Protein AF-A0AAP9WLM4-F1 (afdb_monomer_lite)

Organism: NCBI:txid312175

Sequence (133 aa):
MRSKILSSVSTGRHSKLPLKLALLAGEEATLNRLAQKHHISRPMISQVIQGKKSSKKVNSILLNEWGITVEEARMLYREDAERRYKNPVTRSEAWEFQMKINHRRMGIQIPFEKWYEMFSTLSSQAKMPRGWR

Secondary structure (DSSP, 8-state):
---------S-SSS----HHHHHHHTTT--HHHHHHHTT--HHHHHHHHTTS---HHHHHHHHHHHS--HHHHHHHHHHHHHHTTTSPPPHHHHHHHHHHHHHHHHT--S-HHHHHHHHHHHTTT----TT--

Radius of gyration: 15.84 Å; chains: 1; bounding box: 36×40×43 Å

Structure (mmCIF, N/CA/C/O backbone):
data_AF-A0AAP9WLM4-F1
#
_entry.id   AF-A0AAP9WLM4-F1
#
loop_
_atom_site.group_PDB
_atom_site.id
_atom_site.type_symbol
_atom_site.label_atom_id
_atom_site.label_alt_id
_atom_site.label_comp_id
_atom_site.label_asym_id
_atom_site.label_entity_id
_atom_site.label_seq_id
_atom_site.pdbx_PDB_ins_code
_atom_site.Cartn_x
_atom_site.Cartn_y
_atom_site.Cartn_z
_atom_site.occupancy
_atom_site.B_iso_or_equiv
_atom_site.auth_seq_id
_atom_site.auth_comp_id
_atom_site.auth_asym_id
_atom_site.auth_atom_id
_atom_site.pdbx_PDB_model_num
ATOM 1 N N . MET A 1 1 ? 7.402 -28.760 14.266 1.00 36.88 1 MET A N 1
ATOM 2 C CA . MET A 1 1 ? 8.733 -28.112 14.183 1.00 36.88 1 MET A CA 1
ATOM 3 C C . MET A 1 1 ? 8.789 -27.194 12.967 1.00 36.88 1 MET A C 1
ATOM 5 O O . MET A 1 1 ? 8.300 -27.584 11.918 1.00 36.88 1 MET A O 1
ATOM 9 N N . ARG A 1 2 ? 9.433 -26.027 13.139 1.00 27.86 2 ARG A N 1
ATOM 10 C CA . ARG A 1 2 ? 9.700 -24.926 12.184 1.00 27.86 2 ARG A CA 1
ATOM 11 C C . ARG A 1 2 ? 8.566 -23.921 11.949 1.00 27.86 2 ARG A C 1
ATOM 13 O O . ARG A 1 2 ? 7.869 -23.934 10.942 1.00 27.86 2 ARG A O 1
ATOM 20 N N . SER A 1 3 ? 8.514 -22.969 12.877 1.00 37.09 3 SER A N 1
ATOM 21 C CA . SER A 1 3 ? 8.216 -21.567 12.599 1.00 37.09 3 SER A CA 1
ATOM 22 C C . SER A 1 3 ? 8.911 -21.098 11.311 1.00 37.09 3 SER A C 1
ATOM 24 O O . SER A 1 3 ? 10.123 -21.241 11.153 1.00 37.09 3 SER A O 1
ATOM 26 N N . LYS A 1 4 ? 8.149 -20.501 10.394 1.00 35.22 4 LYS A N 1
ATOM 27 C CA . LYS A 1 4 ? 8.686 -19.616 9.351 1.00 35.22 4 LYS A CA 1
ATOM 28 C C . LYS A 1 4 ? 7.973 -18.271 9.424 1.00 35.22 4 LYS A C 1
ATOM 30 O O . LYS A 1 4 ? 7.341 -17.824 8.478 1.00 35.22 4 LYS A O 1
ATOM 35 N N . ILE A 1 5 ? 8.112 -17.627 10.581 1.00 42.53 5 ILE A N 1
ATOM 36 C CA . ILE A 1 5 ? 8.040 -16.171 10.668 1.00 42.53 5 ILE A CA 1
ATOM 37 C C . ILE A 1 5 ? 9.370 -15.672 10.115 1.00 42.53 5 ILE A C 1
ATOM 39 O O . ILE A 1 5 ? 10.369 -15.659 10.823 1.00 42.53 5 ILE A O 1
ATOM 43 N N . LEU A 1 6 ? 9.395 -15.322 8.835 1.00 34.81 6 LEU A N 1
ATOM 44 C CA . LEU A 1 6 ? 10.395 -14.418 8.280 1.00 34.81 6 LEU A CA 1
ATOM 45 C C . LEU A 1 6 ? 9.665 -13.545 7.268 1.00 34.81 6 LEU A C 1
ATOM 47 O O . LEU A 1 6 ? 9.619 -13.838 6.072 1.00 34.81 6 LEU A O 1
ATOM 51 N N . SER A 1 7 ? 9.057 -12.471 7.771 1.00 34.25 7 SER A N 1
ATOM 52 C CA . SER A 1 7 ? 8.685 -11.358 6.918 1.00 34.25 7 SER A CA 1
ATOM 53 C C . SER A 1 7 ? 9.952 -10.860 6.250 1.00 34.25 7 SER A C 1
ATOM 55 O O . SER A 1 7 ? 10.956 -10.554 6.893 1.00 34.25 7 SER A O 1
ATOM 57 N N . SER A 1 8 ? 9.947 -10.838 4.924 1.00 31.70 8 SER A N 1
ATOM 58 C CA . SER A 1 8 ? 11.116 -10.383 4.199 1.00 31.70 8 SER A CA 1
ATOM 59 C C . SER A 1 8 ? 11.158 -8.860 4.192 1.00 31.70 8 SER A C 1
ATOM 61 O O . SER A 1 8 ? 10.841 -8.217 3.190 1.00 31.70 8 SER A O 1
ATOM 63 N N . VAL A 1 9 ? 11.515 -8.303 5.341 1.00 40.59 9 VAL A N 1
ATOM 64 C CA . VAL A 1 9 ? 11.913 -6.914 5.500 1.00 40.59 9 VAL A CA 1
ATOM 65 C C . VAL A 1 9 ? 13.323 -6.779 4.921 1.00 40.59 9 VAL A C 1
ATOM 67 O O . VAL A 1 9 ? 14.254 -7.458 5.339 1.00 40.59 9 VAL A O 1
ATOM 70 N N . SER A 1 10 ? 13.416 -5.969 3.866 1.00 41.50 10 SER A N 1
ATOM 71 C CA . SER A 1 10 ? 14.625 -5.335 3.325 1.00 41.50 10 SER A CA 1
ATOM 72 C C . SER A 1 10 ? 15.941 -6.127 3.401 1.00 41.50 10 SER A C 1
ATOM 74 O O . SER A 1 10 ? 16.828 -5.817 4.187 1.00 41.50 10 SER A O 1
ATOM 76 N N . THR A 1 11 ? 16.148 -7.074 2.493 1.00 32.62 11 THR A N 1
ATOM 77 C CA . THR A 1 11 ? 17.510 -7.426 2.062 1.00 32.62 11 THR A CA 1
ATOM 78 C C . THR A 1 11 ? 17.524 -7.573 0.549 1.00 32.62 11 THR A C 1
ATOM 80 O O . THR A 1 11 ? 16.597 -8.117 -0.055 1.00 32.62 11 THR A O 1
ATOM 83 N N . GLY A 1 12 ? 18.523 -6.937 -0.061 1.00 34.12 12 GLY A N 1
ATOM 84 C CA . GLY A 1 12 ? 18.588 -6.594 -1.474 1.00 34.12 12 GLY A CA 1
ATOM 85 C C . GLY A 1 12 ? 18.316 -7.753 -2.428 1.00 34.12 12 GLY A C 1
ATOM 86 O O . GLY A 1 12 ? 18.961 -8.791 -2.374 1.00 34.12 12 GLY A O 1
ATOM 87 N N . ARG A 1 13 ? 17.343 -7.523 -3.311 1.00 32.44 13 ARG A N 1
ATOM 88 C CA . ARG A 1 13 ? 17.158 -8.041 -4.677 1.00 32.44 13 ARG A CA 1
ATOM 89 C C . ARG A 1 13 ? 15.879 -7.361 -5.182 1.00 32.44 13 ARG A C 1
ATOM 91 O O . ARG A 1 13 ? 14.911 -7.240 -4.432 1.00 32.44 13 ARG A O 1
ATOM 98 N N . HIS A 1 14 ? 15.890 -6.815 -6.394 1.00 41.47 14 HIS A N 1
ATOM 99 C CA . HIS A 1 14 ? 14.751 -6.091 -6.968 1.00 41.47 14 HIS A CA 1
ATOM 100 C C . HIS A 1 14 ? 13.411 -6.861 -6.816 1.00 41.47 14 HIS A C 1
ATOM 102 O O . HIS A 1 14 ? 13.370 -8.079 -6.964 1.00 41.47 14 HIS A O 1
ATOM 108 N N . SER A 1 15 ? 12.312 -6.119 -6.590 1.00 44.69 15 SER A N 1
ATOM 109 C CA . SER A 1 15 ? 10.885 -6.532 -6.565 1.00 44.69 15 SER A CA 1
ATOM 110 C C . SER A 1 15 ? 10.269 -7.087 -5.261 1.00 44.69 15 SER A C 1
ATOM 112 O O . SER A 1 15 ? 9.728 -8.190 -5.223 1.00 44.69 15 SER A O 1
ATOM 114 N N . LYS A 1 16 ? 10.206 -6.265 -4.207 1.00 61.72 16 LYS A N 1
ATOM 115 C CA . LYS A 1 16 ? 9.182 -6.414 -3.154 1.00 61.72 16 LYS A CA 1
ATOM 116 C C . LYS A 1 16 ? 8.398 -5.111 -3.071 1.00 61.72 16 LYS A C 1
ATOM 118 O O . LYS A 1 16 ? 8.995 -4.049 -3.213 1.00 61.72 16 LYS A O 1
ATOM 123 N N . LEU A 1 17 ? 7.071 -5.215 -2.986 1.00 68.00 17 LEU A N 1
ATOM 124 C CA . LEU A 1 17 ? 6.167 -4.069 -2.852 1.00 68.00 17 LEU A CA 1
ATOM 125 C C . LEU A 1 17 ? 6.680 -3.098 -1.765 1.00 68.00 17 LEU A C 1
ATOM 127 O O . LEU A 1 17 ? 7.216 -3.587 -0.768 1.00 68.00 17 LEU A O 1
ATOM 131 N N . PRO A 1 18 ? 6.482 -1.775 -1.925 1.00 77.44 18 PRO A N 1
ATOM 132 C CA . PR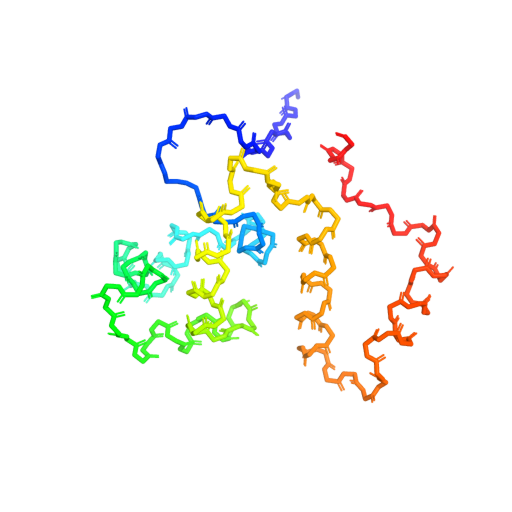O A 1 18 ? 6.685 -0.786 -0.862 1.00 77.44 18 PRO A CA 1
ATOM 133 C C . PRO A 1 18 ? 6.140 -1.257 0.486 1.00 77.44 18 PRO A C 1
ATOM 135 O O . PRO A 1 18 ? 5.076 -1.876 0.520 1.00 77.44 18 PRO A O 1
ATOM 138 N N . LEU A 1 19 ? 6.814 -0.939 1.597 1.00 73.56 19 LEU A N 1
ATOM 139 C CA . LEU A 1 19 ? 6.461 -1.488 2.918 1.00 73.56 19 LEU A CA 1
ATOM 140 C C . LEU A 1 19 ? 5.000 -1.200 3.315 1.00 73.56 19 LEU A C 1
ATOM 142 O O . LEU A 1 19 ? 4.307 -2.090 3.804 1.00 73.56 19 LEU A O 1
ATOM 146 N N . LYS A 1 20 ? 4.504 0.009 3.020 1.00 79.44 20 LYS A N 1
ATOM 147 C CA . LYS A 1 20 ? 3.099 0.404 3.237 1.00 79.44 20 LYS A CA 1
ATOM 148 C C . LYS A 1 20 ? 2.123 -0.464 2.433 1.00 79.44 20 LYS A C 1
ATOM 150 O O . LYS A 1 20 ? 1.116 -0.922 2.963 1.00 79.44 20 LYS A O 1
ATOM 155 N N . LEU A 1 21 ? 2.447 -0.746 1.168 1.00 78.38 21 LEU A N 1
ATOM 156 C CA . LEU A 1 21 ? 1.645 -1.626 0.310 1.00 78.38 21 LEU A CA 1
ATOM 157 C C . LEU A 1 21 ? 1.733 -3.090 0.749 1.00 78.38 21 LEU A C 1
ATOM 159 O O . LEU A 1 21 ? 0.747 -3.812 0.668 1.00 78.38 21 LEU A O 1
ATOM 163 N N . ALA A 1 22 ? 2.896 -3.528 1.228 1.00 75.06 22 ALA A N 1
ATOM 164 C CA . ALA A 1 22 ? 3.088 -4.877 1.740 1.00 75.06 22 ALA A CA 1
ATOM 165 C C . ALA A 1 22 ? 2.271 -5.132 3.020 1.00 75.06 22 ALA A C 1
ATOM 167 O O . ALA A 1 22 ? 1.716 -6.217 3.168 1.00 75.06 22 ALA A O 1
ATOM 168 N N . LEU A 1 23 ? 2.151 -4.144 3.915 1.00 73.12 23 LEU A N 1
ATOM 169 C CA . LEU A 1 23 ? 1.303 -4.266 5.106 1.00 73.12 23 LEU A CA 1
ATOM 170 C C . LEU A 1 23 ? -0.189 -4.261 4.774 1.00 73.12 23 LEU A C 1
ATOM 172 O O . LEU A 1 23 ? -0.920 -5.091 5.309 1.00 73.12 23 LEU A O 1
ATOM 176 N N . LEU A 1 24 ? -0.633 -3.400 3.852 1.00 73.75 24 LEU A N 1
ATOM 177 C CA . LEU A 1 24 ? -2.015 -3.437 3.353 1.00 73.75 24 LEU A CA 1
ATOM 178 C C . LEU A 1 24 ? -2.361 -4.777 2.704 1.00 73.75 24 LEU A C 1
ATOM 180 O O . LEU A 1 24 ? -3.468 -5.283 2.869 1.00 73.75 24 LEU A O 1
ATOM 184 N N . ALA A 1 25 ? -1.402 -5.352 1.982 1.00 67.62 25 ALA A N 1
ATOM 185 C CA . ALA A 1 25 ? -1.542 -6.659 1.371 1.00 67.62 25 ALA A CA 1
ATOM 186 C C . ALA A 1 25 ? -1.653 -7.802 2.405 1.00 67.62 25 ALA A C 1
ATOM 188 O O . ALA A 1 25 ? -2.288 -8.819 2.132 1.00 67.62 25 ALA A O 1
ATOM 189 N N . GLY A 1 26 ? -1.045 -7.673 3.587 1.00 65.50 26 GLY A N 1
ATOM 190 C CA . GLY A 1 26 ? -1.005 -8.745 4.585 1.00 65.50 26 GLY A CA 1
ATOM 191 C C . GLY A 1 26 ? -0.371 -10.049 4.064 1.00 65.50 26 GLY A C 1
ATOM 192 O O . GLY A 1 26 ? 0.322 -10.072 3.045 1.00 65.50 26 GLY A O 1
ATOM 193 N N . GLU A 1 27 ? -0.610 -11.165 4.762 1.00 55.66 27 GLU A N 1
ATOM 194 C CA . GLU A 1 27 ? -0.122 -12.498 4.349 1.00 55.66 27 GLU A CA 1
ATOM 195 C C . GLU A 1 27 ? -0.872 -13.048 3.114 1.00 55.66 27 GLU A C 1
ATOM 197 O O . GLU A 1 27 ? -0.344 -13.852 2.340 1.00 55.66 27 GLU A O 1
ATOM 202 N N . GLU A 1 28 ? -2.094 -12.568 2.874 1.00 52.66 28 GLU A N 1
ATOM 203 C CA . GLU A 1 28 ? -3.034 -13.098 1.879 1.00 52.66 28 GLU A CA 1
ATOM 204 C C . GLU A 1 28 ? -3.045 -12.339 0.541 1.00 52.66 28 GLU A C 1
ATOM 206 O O . GLU A 1 28 ? -3.323 -12.942 -0.493 1.00 52.66 28 GLU A O 1
ATOM 211 N N . ALA A 1 29 ? -2.675 -11.057 0.489 1.00 59.03 29 ALA A N 1
ATOM 212 C CA . ALA A 1 29 ? -2.883 -10.224 -0.701 1.00 59.03 29 ALA A CA 1
ATOM 213 C C . ALA A 1 29 ? -1.586 -9.741 -1.368 1.00 59.03 29 ALA A C 1
ATOM 215 O O . ALA A 1 29 ? -1.482 -8.607 -1.831 1.00 59.03 29 ALA A O 1
ATOM 216 N N . THR A 1 30 ? -0.587 -10.620 -1.494 1.00 70.25 30 THR A N 1
ATOM 217 C CA . THR A 1 30 ? 0.576 -10.362 -2.366 1.00 70.25 30 THR A CA 1
ATOM 218 C C . THR A 1 30 ? 0.150 -10.147 -3.827 1.00 70.25 30 THR A C 1
ATOM 220 O O . THR A 1 30 ? -0.862 -10.687 -4.272 1.00 70.25 30 THR A O 1
ATOM 223 N N . LEU A 1 31 ? 0.958 -9.436 -4.631 1.00 76.06 31 LEU A N 1
ATOM 224 C CA . LEU A 1 31 ? 0.676 -9.243 -6.068 1.00 76.06 31 LEU A CA 1
ATOM 225 C C . LEU A 1 31 ? 0.431 -10.557 -6.823 1.00 76.06 31 LEU A C 1
ATOM 227 O O . LEU A 1 31 ? -0.345 -10.571 -7.771 1.00 76.06 31 LEU A O 1
ATOM 231 N N . ASN A 1 32 ? 1.101 -11.644 -6.424 1.00 78.44 32 ASN A N 1
ATOM 232 C CA . ASN A 1 32 ? 0.904 -12.970 -7.011 1.00 78.44 32 ASN A CA 1
ATOM 233 C C . ASN A 1 32 ? -0.496 -13.516 -6.709 1.00 78.44 32 ASN A C 1
ATOM 235 O O . ASN A 1 32 ? -1.180 -13.968 -7.620 1.00 78.44 32 ASN A O 1
ATOM 239 N N . ARG A 1 33 ? -0.929 -13.457 -5.445 1.00 76.56 33 ARG A N 1
ATOM 240 C CA . ARG A 1 33 ? -2.258 -13.933 -5.044 1.00 76.56 33 ARG A CA 1
ATOM 241 C C . ARG A 1 33 ? -3.364 -13.065 -5.640 1.00 76.56 33 ARG A C 1
ATOM 243 O O . ARG A 1 33 ? -4.340 -13.595 -6.152 1.00 76.56 33 ARG A O 1
ATOM 250 N N . LEU A 1 34 ? -3.172 -11.746 -5.677 1.00 80.38 34 LEU A N 1
ATOM 251 C CA . LEU A 1 34 ? -4.111 -10.810 -6.300 1.00 80.38 34 LEU A CA 1
ATOM 252 C C . LEU A 1 34 ? -4.227 -11.040 -7.817 1.00 80.38 34 LEU A C 1
ATOM 254 O O . LEU A 1 34 ? -5.328 -11.039 -8.362 1.00 80.38 34 LEU A O 1
ATOM 258 N N . ALA A 1 35 ? -3.101 -11.316 -8.483 1.00 84.06 35 ALA A N 1
ATOM 259 C CA . ALA A 1 35 ? -3.059 -11.738 -9.882 1.00 84.06 35 ALA A CA 1
ATOM 260 C C . ALA A 1 35 ? -3.836 -13.044 -10.122 1.00 84.06 35 ALA A C 1
ATOM 262 O O . ALA A 1 35 ? -4.626 -13.117 -11.061 1.00 84.06 35 ALA A O 1
ATOM 263 N N . GLN A 1 36 ? -3.645 -14.048 -9.260 1.00 85.06 36 GLN A N 1
ATOM 264 C CA . GLN A 1 36 ? -4.344 -15.335 -9.342 1.00 85.06 36 GLN A CA 1
ATOM 265 C C . GLN A 1 36 ? -5.852 -15.184 -9.110 1.00 85.06 36 GLN A C 1
ATOM 267 O O . GLN A 1 36 ? -6.633 -15.624 -9.945 1.00 85.06 36 GLN A O 1
ATOM 272 N N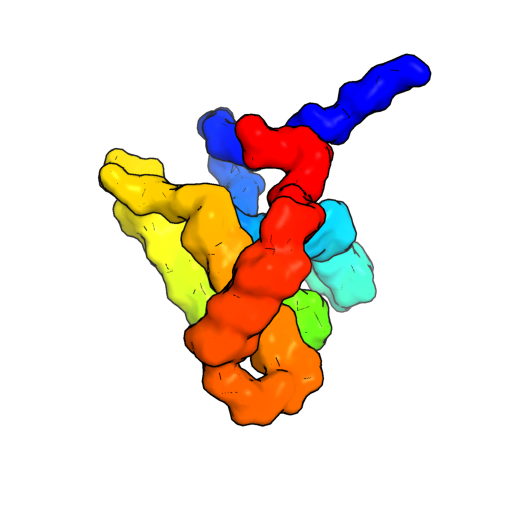 . LYS A 1 37 ? -6.257 -14.509 -8.026 1.00 86.00 37 LYS A N 1
ATOM 273 C CA . LYS A 1 37 ? -7.662 -14.334 -7.621 1.00 86.00 37 LYS A CA 1
ATOM 274 C C . LYS A 1 37 ? -8.496 -13.609 -8.678 1.00 86.00 37 LYS A C 1
ATOM 276 O O . LYS A 1 37 ? -9.647 -13.955 -8.900 1.00 86.00 37 LYS A O 1
ATOM 281 N N . HIS A 1 38 ? -7.912 -12.605 -9.330 1.00 85.88 38 HIS A N 1
ATOM 282 C CA . HIS A 1 38 ? -8.615 -11.758 -10.302 1.00 85.88 38 HIS A CA 1
ATOM 283 C C . HIS A 1 38 ? -8.309 -12.107 -11.765 1.00 85.88 38 HIS A C 1
ATOM 285 O O . HIS A 1 38 ? -8.758 -11.395 -12.670 1.00 85.88 38 HIS A O 1
ATOM 291 N N . HIS A 1 39 ? -7.540 -13.177 -12.004 1.00 87.88 39 HIS A N 1
ATOM 292 C CA . HIS A 1 39 ? -7.070 -13.605 -13.326 1.00 87.88 39 HIS A CA 1
ATOM 293 C C . HIS A 1 39 ? -6.437 -12.456 -14.132 1.00 87.88 39 HIS A C 1
ATOM 295 O O . HIS A 1 39 ? -6.775 -12.202 -15.289 1.00 87.88 39 HIS A O 1
ATOM 301 N N . ILE A 1 40 ? -5.532 -11.706 -13.499 1.00 87.44 40 ILE A N 1
ATOM 302 C CA . ILE A 1 40 ? -4.779 -10.610 -14.125 1.00 87.44 40 ILE A CA 1
ATOM 303 C C . ILE A 1 40 ? -3.298 -10.933 -14.065 1.00 87.44 40 ILE A C 1
ATOM 305 O O . ILE A 1 40 ? -2.807 -11.490 -13.090 1.00 87.44 40 ILE A O 1
ATOM 309 N N . SER A 1 41 ? -2.544 -10.537 -15.088 1.00 88.06 41 SER A N 1
ATOM 310 C CA . SER A 1 41 ? -1.102 -10.735 -15.067 1.00 88.06 41 SER A CA 1
ATOM 311 C C . SER A 1 41 ? -0.445 -9.878 -13.974 1.00 88.06 41 SER A C 1
ATOM 313 O O . SER A 1 41 ? -0.632 -8.660 -13.885 1.00 88.06 41 SER A O 1
ATOM 315 N N . ARG A 1 42 ? 0.390 -10.505 -13.139 1.00 86.69 42 ARG A N 1
ATOM 316 C CA . ARG A 1 42 ? 1.186 -9.795 -12.126 1.00 86.69 42 ARG A CA 1
ATOM 317 C C . ARG A 1 42 ? 1.973 -8.607 -12.703 1.00 86.69 42 ARG A C 1
ATOM 319 O O . ARG A 1 42 ? 1.967 -7.547 -12.070 1.00 86.69 42 ARG A O 1
ATOM 326 N N . PRO A 1 43 ? 2.638 -8.724 -13.875 1.00 88.12 43 PRO A N 1
ATOM 327 C CA . PRO A 1 43 ? 3.335 -7.592 -14.476 1.00 88.12 43 PRO A CA 1
ATOM 328 C C . PRO A 1 43 ? 2.407 -6.414 -14.768 1.00 88.12 43 PRO A C 1
ATOM 330 O O . PRO A 1 43 ? 2.827 -5.276 -14.594 1.00 88.12 43 PRO A O 1
ATOM 333 N N . MET A 1 44 ? 1.146 -6.658 -15.140 1.00 87.81 44 MET A N 1
ATOM 334 C CA . MET A 1 44 ? 0.181 -5.587 -15.383 1.00 87.81 44 MET A CA 1
ATOM 335 C C . MET A 1 44 ? -0.139 -4.816 -14.104 1.00 87.81 44 MET A C 1
ATOM 337 O O . MET A 1 44 ? -0.076 -3.589 -14.115 1.00 87.81 44 MET A O 1
ATOM 341 N N . ILE A 1 45 ? -0.391 -5.505 -12.988 1.00 86.38 45 ILE A N 1
ATOM 342 C CA . ILE A 1 45 ? -0.629 -4.845 -11.693 1.00 86.38 45 ILE A CA 1
ATOM 343 C C . ILE A 1 45 ? 0.613 -4.045 -11.276 1.00 86.38 45 ILE A C 1
ATOM 345 O O . ILE A 1 45 ? 0.514 -2.874 -10.913 1.00 86.38 45 ILE A O 1
ATOM 349 N N . SER A 1 46 ? 1.803 -4.639 -11.413 1.00 86.44 46 SER A N 1
ATOM 350 C CA . SER A 1 46 ? 3.062 -3.959 -11.096 1.00 86.44 46 SER A CA 1
ATOM 351 C C . SER A 1 46 ? 3.302 -2.722 -11.969 1.00 86.44 46 SER A C 1
ATOM 353 O O . SER A 1 46 ? 3.747 -1.701 -11.454 1.00 86.44 46 SER A O 1
ATOM 355 N N . GLN A 1 47 ? 3.024 -2.788 -13.273 1.00 87.75 47 GLN A N 1
ATOM 356 C CA . GLN A 1 47 ? 3.172 -1.657 -14.194 1.00 87.75 47 GLN A CA 1
ATOM 357 C C . GLN A 1 47 ? 2.180 -0.533 -13.880 1.00 87.75 47 GLN A C 1
ATOM 359 O O . GLN A 1 47 ? 2.526 0.638 -14.030 1.00 87.75 47 GLN A O 1
ATOM 364 N N . VAL A 1 48 ? 0.974 -0.869 -13.417 1.00 88.94 48 VAL A N 1
ATOM 365 C CA . VAL A 1 48 ? -0.031 0.121 -13.012 1.00 88.94 48 VAL A CA 1
ATOM 366 C C . VAL A 1 48 ? 0.387 0.858 -11.736 1.00 88.94 48 VAL A C 1
ATOM 368 O O . VAL A 1 48 ? 0.323 2.091 -11.709 1.00 88.94 48 VAL A O 1
ATOM 371 N N . ILE A 1 49 ? 0.889 0.134 -10.728 1.00 87.19 49 ILE A N 1
ATOM 372 C CA . ILE A 1 49 ? 1.423 0.717 -9.481 1.00 87.19 49 ILE A CA 1
ATOM 373 C C . ILE A 1 49 ? 2.671 1.569 -9.757 1.00 87.19 49 ILE A C 1
ATOM 375 O O . ILE A 1 49 ? 2.832 2.632 -9.174 1.00 87.19 49 ILE A O 1
ATOM 379 N N . GLN A 1 50 ? 3.524 1.154 -10.698 1.00 86.25 50 GLN A N 1
ATOM 380 C CA . GLN A 1 50 ? 4.688 1.937 -11.138 1.00 86.25 50 GLN A CA 1
ATOM 381 C C . GLN A 1 50 ? 4.323 3.168 -11.985 1.00 86.25 50 GLN A C 1
ATOM 383 O O . GLN A 1 50 ? 5.212 3.915 -12.376 1.00 86.25 50 GLN A O 1
ATOM 388 N N . GLY A 1 51 ? 3.048 3.357 -12.339 1.00 86.25 51 GLY A N 1
ATOM 389 C CA . GLY A 1 51 ? 2.612 4.460 -13.199 1.00 86.25 51 GLY A CA 1
ATOM 390 C C . GLY A 1 51 ? 2.913 4.284 -14.690 1.00 86.25 51 GLY A C 1
ATOM 391 O O . GLY A 1 51 ? 2.595 5.169 -15.472 1.00 86.25 51 GLY A O 1
ATOM 392 N N . LYS A 1 52 ? 3.455 3.135 -15.110 1.00 87.69 52 LYS A N 1
ATOM 393 C CA . LYS A 1 52 ? 3.778 2.840 -16.519 1.00 87.69 52 LYS A CA 1
ATOM 394 C C . LYS A 1 52 ? 2.545 2.530 -17.368 1.00 87.69 52 LYS A C 1
ATOM 396 O O . LYS A 1 52 ? 2.598 2.633 -18.587 1.00 87.69 52 LYS A O 1
ATOM 401 N N . LYS A 1 53 ? 1.453 2.090 -16.736 1.00 89.50 53 LYS A N 1
ATOM 402 C CA . LYS A 1 53 ? 0.167 1.791 -17.384 1.00 89.50 53 LYS A CA 1
ATOM 403 C C . LYS A 1 53 ? -0.997 2.305 -16.546 1.00 89.50 53 LYS A C 1
ATOM 405 O O . LYS A 1 53 ? -0.878 2.465 -15.331 1.00 89.50 53 LYS A O 1
ATOM 410 N N . SER A 1 54 ? -2.143 2.512 -17.183 1.00 89.44 54 SER A N 1
ATOM 411 C CA . SER A 1 54 ? -3.430 2.749 -16.527 1.00 89.44 54 SER A CA 1
ATOM 412 C C . SER A 1 54 ? -4.350 1.548 -16.751 1.00 89.44 54 SER A C 1
ATOM 414 O O . SER A 1 54 ? -4.319 0.899 -17.795 1.00 89.44 54 SER A O 1
ATOM 416 N N . SER A 1 55 ? -5.144 1.194 -15.742 1.00 89.25 55 SER A N 1
ATOM 417 C CA . SER A 1 55 ? -6.170 0.160 -15.876 1.00 89.25 55 SER A CA 1
ATOM 418 C C . SER A 1 55 ? -7.279 0.400 -14.865 1.00 89.25 55 SER A C 1
ATOM 420 O O . SER A 1 55 ? -7.040 0.371 -13.657 1.00 89.25 55 SER A O 1
ATOM 422 N N . LYS A 1 56 ? -8.504 0.592 -15.368 1.00 91.44 56 LYS A N 1
ATOM 423 C CA . LYS A 1 56 ? -9.705 0.724 -14.530 1.00 91.44 56 LYS A CA 1
ATOM 424 C C . LYS A 1 56 ? -9.955 -0.550 -13.716 1.00 91.44 56 LYS A C 1
ATOM 426 O O . LYS A 1 56 ? -10.285 -0.463 -12.540 1.00 91.44 56 LYS A O 1
ATOM 431 N N . LYS A 1 57 ? -9.699 -1.723 -14.314 1.00 90.12 57 LYS A N 1
ATOM 432 C CA . LYS A 1 57 ? -9.837 -3.030 -13.650 1.00 90.12 57 LYS A CA 1
ATOM 433 C C . LYS A 1 57 ? -8.889 -3.152 -12.456 1.00 90.12 57 LYS A C 1
ATOM 435 O O . LYS A 1 57 ? -9.314 -3.518 -11.366 1.00 90.12 57 LYS A O 1
ATOM 440 N N . VAL A 1 58 ? -7.616 -2.786 -12.631 1.00 87.44 58 VAL A N 1
ATOM 441 C CA . VAL A 1 58 ? -6.656 -2.798 -11.514 1.00 87.44 58 VAL A CA 1
ATOM 442 C C . VAL A 1 58 ? -7.075 -1.802 -10.432 1.00 87.44 58 VAL A C 1
ATOM 444 O O . VAL A 1 58 ? -7.026 -2.155 -9.262 1.00 87.44 58 VAL A O 1
ATOM 447 N N . ASN A 1 59 ? -7.576 -0.617 -10.800 1.00 90.69 59 ASN A N 1
ATOM 448 C CA . ASN A 1 59 ? -8.086 0.347 -9.822 1.00 90.69 59 ASN A CA 1
ATOM 449 C C . ASN A 1 59 ? -9.230 -0.208 -8.971 1.00 90.69 59 ASN A C 1
ATOM 451 O O . ASN A 1 59 ? -9.163 -0.124 -7.750 1.00 90.69 59 ASN A O 1
ATOM 455 N N . SER A 1 60 ? -10.228 -0.842 -9.592 1.00 90.25 60 SER A N 1
ATOM 456 C CA . SER A 1 60 ? -11.319 -1.473 -8.841 1.00 90.25 60 SER A CA 1
ATOM 457 C C . SER A 1 60 ? -10.827 -2.569 -7.891 1.00 90.25 60 SER A C 1
ATOM 459 O O . SER A 1 60 ? -11.324 -2.689 -6.778 1.00 90.25 60 SER A O 1
ATOM 461 N N . ILE A 1 61 ? -9.808 -3.337 -8.290 1.00 88.81 61 ILE A N 1
ATOM 462 C CA . ILE A 1 61 ? -9.267 -4.412 -7.454 1.00 88.81 61 ILE A CA 1
ATOM 463 C C . ILE A 1 61 ? -8.514 -3.848 -6.251 1.00 88.81 61 ILE A C 1
ATOM 465 O O . ILE A 1 61 ? -8.724 -4.321 -5.139 1.00 88.81 61 ILE A O 1
ATOM 469 N N . LEU A 1 62 ? -7.659 -2.840 -6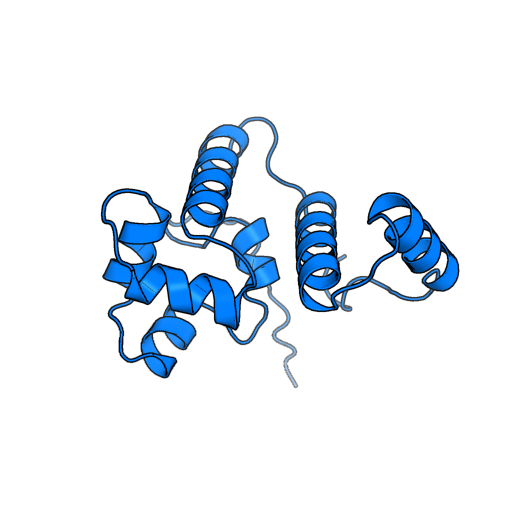.452 1.00 88.19 62 LEU A N 1
ATOM 470 C CA . LEU A 1 62 ? -6.938 -2.206 -5.344 1.00 88.19 62 LEU A CA 1
ATOM 471 C C . LEU A 1 62 ? -7.903 -1.543 -4.356 1.00 88.19 62 LEU A C 1
ATOM 473 O O . LEU A 1 62 ? -7.714 -1.666 -3.147 1.00 88.19 62 LEU A O 1
ATOM 477 N N . LEU A 1 63 ? -8.973 -0.924 -4.858 1.00 88.44 63 LEU A N 1
ATOM 478 C CA . LEU A 1 63 ? -9.997 -0.319 -4.015 1.00 88.44 63 LEU A CA 1
ATOM 479 C C . LEU A 1 63 ? -10.728 -1.377 -3.175 1.00 88.44 63 LEU A C 1
ATOM 481 O O . LEU A 1 63 ? -10.885 -1.205 -1.971 1.00 88.44 63 LEU A O 1
ATOM 485 N N . ASN A 1 64 ? -11.126 -2.494 -3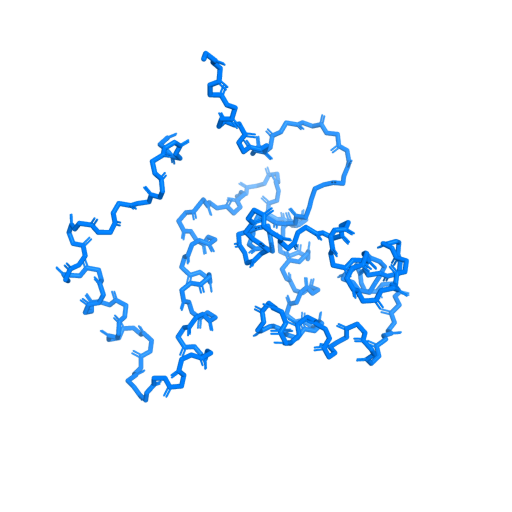.786 1.00 85.94 64 ASN A N 1
ATOM 486 C CA . ASN A 1 64 ? -11.903 -3.530 -3.105 1.00 85.94 64 ASN A CA 1
ATOM 487 C C . ASN A 1 64 ? -11.060 -4.362 -2.124 1.00 85.94 64 ASN A C 1
ATOM 489 O O . ASN A 1 64 ? -11.488 -4.636 -1.004 1.00 85.94 64 ASN A O 1
ATOM 493 N N . GLU A 1 65 ? -9.862 -4.777 -2.536 1.00 85.12 65 GLU A N 1
ATOM 494 C CA . GLU A 1 65 ? -9.000 -5.642 -1.722 1.00 85.12 65 GLU A CA 1
ATOM 495 C C . GLU A 1 65 ? -8.243 -4.827 -0.671 1.00 85.12 65 GLU A C 1
ATOM 497 O O . GLU A 1 65 ? -8.252 -5.161 0.517 1.00 85.12 65 GLU A O 1
ATOM 502 N N . TRP A 1 66 ? -7.596 -3.740 -1.099 1.00 84.50 66 TRP A N 1
ATOM 503 C CA . TRP A 1 66 ? -6.670 -2.972 -0.266 1.00 84.50 66 TRP A CA 1
ATOM 504 C C . TRP A 1 66 ? -7.262 -1.664 0.255 1.00 84.50 66 TRP A C 1
ATOM 506 O O . TRP A 1 66 ? -6.648 -1.051 1.119 1.00 84.50 66 TRP A O 1
ATOM 516 N N . GLY A 1 67 ? -8.438 -1.232 -0.213 1.00 84.50 67 GLY A N 1
ATOM 517 C CA . GLY A 1 67 ? -9.058 0.020 0.235 1.00 84.50 67 GLY A CA 1
ATOM 518 C C . GLY A 1 67 ? -8.370 1.285 -0.282 1.00 84.50 67 GLY A C 1
ATOM 519 O O . GLY A 1 67 ? -8.612 2.356 0.272 1.00 84.50 67 GLY A O 1
ATOM 520 N N . ILE A 1 68 ? -7.509 1.166 -1.301 1.00 87.81 68 ILE A N 1
ATOM 521 C CA . ILE A 1 68 ? -6.720 2.282 -1.844 1.00 87.81 68 ILE A CA 1
ATOM 522 C C . ILE A 1 68 ? -6.918 2.457 -3.348 1.00 87.81 68 ILE A C 1
ATOM 524 O O . ILE A 1 68 ? -7.181 1.494 -4.071 1.00 87.81 68 ILE A O 1
ATOM 528 N N . THR A 1 69 ? -6.727 3.680 -3.840 1.00 89.62 69 THR A N 1
ATOM 529 C CA . THR A 1 69 ? -6.725 3.954 -5.284 1.00 89.62 69 THR A CA 1
ATOM 530 C C . THR A 1 69 ? -5.380 3.620 -5.929 1.00 89.62 69 THR A C 1
ATOM 532 O O . THR A 1 69 ? -4.344 3.462 -5.273 1.00 89.62 69 THR A O 1
ATOM 535 N N . VAL A 1 70 ? -5.365 3.540 -7.262 1.00 89.69 70 VAL A N 1
ATOM 536 C CA . VAL A 1 70 ? -4.115 3.437 -8.028 1.00 89.69 70 VAL A CA 1
ATOM 537 C C . VAL 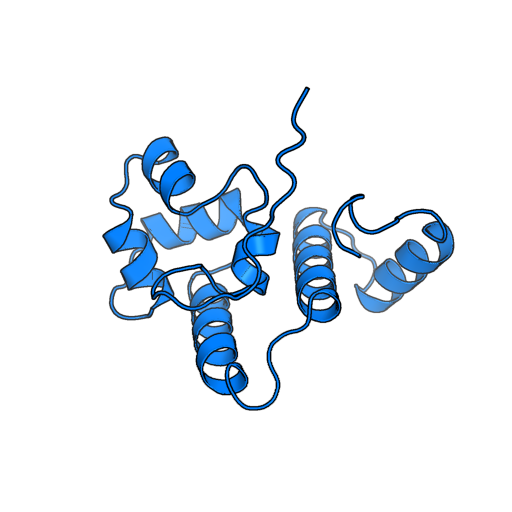A 1 70 ? -3.229 4.668 -7.829 1.00 89.69 70 VAL A C 1
ATOM 539 O O . VAL A 1 70 ? -2.008 4.511 -7.817 1.00 89.69 70 VAL A O 1
ATOM 542 N N . GLU A 1 71 ? -3.785 5.874 -7.663 1.00 88.62 71 GLU A N 1
ATOM 543 C CA . GLU A 1 71 ? -2.955 7.051 -7.376 1.00 88.62 71 GLU A CA 1
ATOM 544 C C . GLU A 1 71 ? -2.280 6.944 -6.012 1.00 88.62 71 GLU A C 1
ATOM 546 O O . GLU A 1 71 ? -1.075 7.174 -5.926 1.00 88.62 71 GLU A O 1
ATOM 551 N N . GLU A 1 72 ? -3.011 6.528 -4.973 1.00 88.00 72 GLU A N 1
ATOM 552 C CA . GLU A 1 72 ? -2.441 6.276 -3.646 1.00 88.00 72 GLU A CA 1
ATOM 553 C C . GLU A 1 72 ? -1.323 5.227 -3.738 1.00 88.00 72 GLU A C 1
ATOM 555 O O . GLU A 1 72 ? -0.211 5.464 -3.266 1.00 88.00 72 GLU A O 1
ATOM 560 N N . ALA A 1 73 ? -1.545 4.119 -4.452 1.00 87.25 73 ALA A N 1
ATOM 561 C CA . ALA A 1 73 ? -0.515 3.100 -4.661 1.00 87.25 73 ALA A CA 1
ATOM 562 C C . ALA A 1 73 ? 0.737 3.639 -5.384 1.00 87.25 73 ALA A C 1
ATOM 564 O O . ALA A 1 73 ? 1.861 3.284 -5.024 1.00 87.25 73 ALA A O 1
ATOM 565 N N . ARG A 1 74 ? 0.562 4.517 -6.379 1.00 89.50 74 ARG A N 1
ATOM 566 C CA . ARG A 1 74 ? 1.669 5.173 -7.097 1.00 89.50 74 ARG A CA 1
ATOM 567 C C . ARG A 1 74 ? 2.434 6.144 -6.209 1.00 89.50 74 ARG A C 1
ATOM 569 O O . ARG A 1 74 ? 3.659 6.189 -6.281 1.00 89.50 74 ARG A O 1
ATOM 576 N N . MET A 1 75 ? 1.734 6.918 -5.379 1.00 88.94 75 MET A N 1
ATOM 577 C CA . MET A 1 75 ? 2.371 7.817 -4.416 1.00 88.94 75 MET A CA 1
ATOM 578 C C . MET A 1 75 ? 3.240 7.035 -3.436 1.00 88.94 75 MET A C 1
ATOM 580 O O . MET A 1 75 ? 4.409 7.366 -3.288 1.00 88.94 75 MET A O 1
ATOM 584 N N . LEU A 1 76 ? 2.714 5.948 -2.866 1.00 86.88 76 LEU A N 1
ATOM 585 C CA . LEU A 1 76 ? 3.462 5.076 -1.955 1.00 86.88 76 LEU A CA 1
ATOM 586 C C . LEU A 1 76 ? 4.680 4.442 -2.636 1.00 86.88 76 LEU A C 1
ATOM 588 O O . LEU A 1 76 ? 5.727 4.283 -2.016 1.00 86.88 76 LEU A O 1
ATOM 592 N N . TYR A 1 77 ? 4.557 4.091 -3.918 1.00 85.56 77 TYR A N 1
ATOM 593 C CA . TYR A 1 77 ? 5.674 3.567 -4.699 1.00 85.56 77 TYR A CA 1
ATOM 594 C C . TYR A 1 77 ? 6.776 4.610 -4.932 1.00 85.56 77 TYR A C 1
ATOM 596 O O . TYR A 1 77 ? 7.957 4.275 -4.861 1.00 85.56 77 TYR A O 1
ATOM 604 N N . ARG A 1 78 ? 6.407 5.870 -5.194 1.00 85.62 78 ARG A N 1
ATOM 605 C CA . ARG A 1 78 ? 7.366 6.979 -5.329 1.00 85.62 78 ARG A CA 1
ATOM 606 C C . ARG A 1 78 ? 8.024 7.328 -3.998 1.00 85.62 78 ARG A C 1
ATOM 608 O O . ARG A 1 78 ? 9.245 7.403 -3.948 1.00 85.62 78 ARG A O 1
ATOM 615 N N . GLU A 1 79 ? 7.234 7.445 -2.932 1.00 84.56 79 GLU A N 1
ATOM 616 C CA . GLU A 1 79 ? 7.730 7.718 -1.580 1.00 84.56 79 GLU A CA 1
ATOM 617 C C . GLU A 1 79 ? 8.764 6.667 -1.157 1.00 84.56 79 GLU A C 1
ATOM 619 O O . GLU A 1 79 ? 9.842 7.019 -0.689 1.00 84.56 79 GLU A O 1
ATOM 624 N N . ASP A 1 80 ? 8.473 5.379 -1.366 1.00 82.75 80 ASP A N 1
ATOM 625 C CA . ASP A 1 80 ? 9.409 4.294 -1.059 1.00 82.75 80 ASP A CA 1
ATOM 626 C C . ASP A 1 80 ? 10.713 4.434 -1.849 1.00 82.75 80 ASP A C 1
ATOM 628 O O . ASP A 1 80 ? 11.786 4.318 -1.265 1.00 82.75 80 ASP A O 1
ATOM 632 N N . ALA A 1 81 ? 10.641 4.758 -3.144 1.00 81.50 81 ALA A N 1
ATOM 633 C CA . ALA A 1 81 ? 11.822 4.964 -3.979 1.00 81.50 81 ALA A CA 1
ATOM 634 C C . ALA A 1 81 ? 12.681 6.159 -3.520 1.00 81.50 81 ALA A C 1
ATOM 636 O O . ALA A 1 81 ? 13.906 6.045 -3.483 1.00 81.50 81 ALA A O 1
ATOM 637 N N . GLU A 1 82 ? 12.054 7.274 -3.141 1.00 84.38 82 GLU A N 1
ATOM 638 C CA . GLU A 1 82 ? 12.727 8.493 -2.669 1.00 84.38 82 GLU A CA 1
ATOM 639 C C . GLU A 1 82 ? 13.353 8.312 -1.281 1.00 84.38 82 GLU A C 1
ATOM 641 O O . GLU A 1 82 ? 14.486 8.731 -1.024 1.00 84.38 82 GLU A O 1
ATOM 646 N N . ARG A 1 83 ? 12.622 7.657 -0.376 1.00 78.50 83 ARG A N 1
ATOM 647 C CA . ARG A 1 83 ? 13.009 7.484 1.026 1.00 78.50 83 ARG A CA 1
ATOM 648 C C . ARG A 1 83 ? 13.963 6.315 1.251 1.00 78.50 83 ARG A C 1
ATOM 650 O O . ARG A 1 83 ? 14.659 6.310 2.265 1.00 78.50 83 ARG A O 1
ATOM 657 N N . ARG A 1 84 ? 14.060 5.370 0.307 1.00 75.50 84 ARG A N 1
ATOM 658 C CA . ARG A 1 84 ? 14.792 4.095 0.440 1.00 75.50 84 ARG A CA 1
ATOM 659 C C . ARG A 1 84 ? 16.198 4.207 1.021 1.00 75.50 84 ARG A C 1
ATOM 661 O O . ARG A 1 84 ? 16.596 3.348 1.800 1.00 75.50 84 ARG A O 1
ATOM 668 N N . TYR A 1 85 ? 16.945 5.224 0.601 1.00 69.94 85 TYR A N 1
ATOM 669 C CA . TYR A 1 85 ? 18.364 5.378 0.932 1.00 69.94 85 TYR A CA 1
ATOM 670 C C . TYR A 1 85 ? 18.645 6.499 1.937 1.00 69.94 85 TYR A C 1
ATOM 672 O O . TYR A 1 85 ? 19.768 6.599 2.416 1.00 69.94 85 TYR A O 1
ATOM 680 N N . LYS A 1 86 ? 17.652 7.341 2.251 1.00 74.69 86 LYS A N 1
ATOM 681 C CA . LYS A 1 86 ? 17.827 8.517 3.122 1.00 74.69 86 LYS A CA 1
ATOM 682 C C . LYS A 1 86 ? 17.093 8.380 4.450 1.00 74.69 86 LYS A C 1
ATOM 684 O O . LYS A 1 86 ? 17.678 8.610 5.497 1.00 74.69 86 LYS A O 1
ATOM 689 N N . ASN A 1 87 ? 15.813 8.024 4.403 1.00 78.19 87 ASN A N 1
ATOM 690 C CA . ASN A 1 87 ? 14.962 7.899 5.583 1.00 78.19 87 ASN A CA 1
ATOM 691 C C . ASN A 1 87 ? 13.859 6.868 5.304 1.00 78.19 87 ASN A C 1
ATOM 693 O O . ASN A 1 87 ? 12.722 7.267 5.023 1.00 78.19 87 ASN A O 1
ATOM 697 N N . PRO A 1 88 ? 14.197 5.568 5.276 1.00 77.06 88 PRO A N 1
ATOM 698 C CA . PRO A 1 88 ? 13.284 4.523 4.836 1.00 77.06 88 PRO A CA 1
ATOM 699 C C . PRO A 1 88 ? 12.024 4.497 5.698 1.00 77.06 88 PRO A C 1
ATOM 701 O O . PRO A 1 88 ? 12.073 4.750 6.900 1.00 77.06 88 PRO A O 1
ATOM 704 N N . VAL A 1 89 ? 10.895 4.165 5.071 1.00 74.81 89 VAL A N 1
ATOM 705 C CA . VAL A 1 89 ? 9.619 4.043 5.779 1.00 74.81 89 VAL A CA 1
ATOM 706 C C . VAL A 1 89 ? 9.751 3.010 6.896 1.00 74.81 89 VAL A C 1
ATOM 708 O O . VAL A 1 89 ? 10.137 1.861 6.664 1.00 74.81 89 VAL A O 1
ATOM 711 N N . THR A 1 90 ? 9.406 3.426 8.107 1.00 76.62 90 THR A N 1
ATOM 712 C CA . THR A 1 90 ? 9.455 2.583 9.298 1.00 76.62 90 THR A CA 1
ATOM 713 C C . THR A 1 90 ? 8.234 1.668 9.384 1.00 76.62 90 THR A C 1
ATOM 715 O O . THR A 1 90 ? 7.186 1.905 8.777 1.00 76.62 90 THR A O 1
ATOM 718 N N . ARG A 1 91 ? 8.348 0.595 10.178 1.00 71.25 91 ARG A N 1
ATOM 719 C CA . ARG A 1 91 ? 7.218 -0.312 10.442 1.00 71.25 91 ARG A CA 1
ATOM 720 C C . ARG A 1 91 ? 6.040 0.420 11.096 1.00 71.25 91 ARG A C 1
ATOM 722 O O . ARG A 1 91 ? 4.903 0.133 10.740 1.00 71.25 91 ARG A O 1
ATOM 729 N N . SER A 1 92 ? 6.312 1.364 11.998 1.00 72.44 92 SER A N 1
ATOM 730 C CA . SER A 1 92 ? 5.286 2.158 12.683 1.00 72.44 92 SER A CA 1
ATOM 731 C C . SER A 1 92 ? 4.505 3.039 11.708 1.00 72.44 92 SER A C 1
ATOM 733 O O . SER A 1 92 ? 3.283 2.949 11.667 1.00 72.44 92 SER A O 1
ATOM 735 N N . GLU A 1 93 ? 5.193 3.785 10.836 1.00 76.62 93 GLU A N 1
ATOM 736 C CA . GLU A 1 93 ? 4.538 4.606 9.801 1.00 76.62 93 GLU A CA 1
ATOM 737 C C . GLU A 1 93 ? 3.686 3.755 8.848 1.00 76.62 93 GLU A C 1
ATOM 739 O O . GLU A 1 93 ? 2.604 4.153 8.412 1.00 76.62 93 GLU A O 1
ATOM 744 N N . ALA A 1 94 ? 4.177 2.568 8.488 1.00 79.12 94 ALA A N 1
ATOM 745 C CA . ALA A 1 94 ? 3.449 1.676 7.601 1.00 79.12 94 ALA A CA 1
ATOM 746 C C . ALA A 1 94 ? 2.209 1.064 8.282 1.00 79.12 94 ALA A C 1
ATOM 748 O O . ALA A 1 94 ? 1.182 0.875 7.626 1.00 79.12 94 ALA A O 1
ATOM 749 N N . TRP A 1 95 ? 2.278 0.803 9.588 1.00 78.00 95 TRP A N 1
ATOM 750 C CA . TRP A 1 95 ? 1.148 0.347 10.396 1.00 78.00 95 TRP A CA 1
ATOM 751 C C . TRP A 1 95 ? 0.088 1.437 10.581 1.00 78.00 95 TRP A C 1
ATOM 753 O O . TRP A 1 95 ? -1.094 1.186 10.354 1.00 78.00 95 TRP A O 1
ATOM 763 N N . GLU A 1 96 ? 0.496 2.660 10.917 1.00 81.56 96 GLU A N 1
ATOM 764 C CA . GLU A 1 96 ? -0.398 3.822 11.004 1.00 81.56 96 GLU A CA 1
ATOM 765 C C . GLU A 1 96 ? -1.169 4.033 9.704 1.00 81.56 96 GLU A C 1
ATOM 767 O O . GLU A 1 96 ? -2.385 4.241 9.709 1.00 81.56 96 GLU A O 1
ATOM 772 N N . PHE A 1 97 ? -0.480 3.898 8.569 1.00 84.19 97 PHE A N 1
ATOM 773 C CA . PHE A 1 97 ? -1.116 3.971 7.264 1.00 84.19 97 PHE A CA 1
ATOM 774 C C . PHE A 1 97 ? -2.174 2.875 7.071 1.00 84.19 97 PHE A C 1
ATOM 776 O O . PHE A 1 97 ? -3.288 3.167 6.636 1.00 84.19 97 PHE A O 1
ATOM 783 N N . GLN A 1 98 ? -1.872 1.627 7.439 1.00 83.38 98 GLN A N 1
ATOM 784 C CA . GLN A 1 98 ? -2.846 0.535 7.392 1.00 83.38 98 GLN A CA 1
ATOM 785 C C . GLN A 1 98 ? -4.062 0.813 8.286 1.00 83.38 98 GLN A C 1
ATOM 787 O O . GLN A 1 98 ? -5.197 0.597 7.860 1.00 83.38 98 GLN A O 1
ATOM 792 N N . MET A 1 99 ? -3.848 1.333 9.495 1.00 82.94 99 MET A N 1
ATOM 793 C CA . MET A 1 99 ? -4.930 1.704 10.408 1.00 82.94 99 MET A CA 1
ATOM 794 C C . MET A 1 99 ? -5.799 2.822 9.834 1.00 82.94 99 MET A C 1
ATOM 796 O O . MET A 1 99 ? -7.021 2.753 9.931 1.00 82.94 99 MET A O 1
ATOM 800 N N . LYS A 1 100 ? -5.201 3.804 9.155 1.00 85.81 100 LYS A N 1
ATOM 801 C CA . LYS A 1 100 ? -5.936 4.869 8.460 1.00 85.81 100 LYS A CA 1
ATOM 802 C C . LYS A 1 100 ? -6.825 4.329 7.339 1.00 85.81 100 LYS A C 1
ATOM 804 O O . LYS A 1 100 ? -7.960 4.778 7.177 1.00 85.81 100 LYS A O 1
ATOM 809 N N . ILE A 1 101 ? -6.341 3.346 6.580 1.00 85.44 101 ILE A N 1
ATOM 810 C CA . ILE A 1 101 ? -7.151 2.683 5.551 1.00 85.44 101 ILE A CA 1
ATOM 811 C C . ILE A 1 101 ? -8.265 1.845 6.182 1.00 85.44 101 ILE A C 1
ATOM 813 O O . ILE A 1 101 ? -9.409 1.933 5.742 1.00 85.44 101 ILE A O 1
ATOM 817 N N . ASN A 1 102 ? -7.977 1.094 7.245 1.00 82.69 102 ASN A N 1
ATOM 818 C CA . ASN A 1 102 ? -8.995 0.337 7.974 1.00 82.69 102 ASN A CA 1
ATOM 819 C C . ASN A 1 102 ? -10.077 1.253 8.552 1.00 82.69 102 ASN A C 1
ATOM 821 O O . ASN A 1 102 ? -11.257 0.954 8.410 1.00 82.69 102 ASN A O 1
ATOM 825 N N . HIS A 1 103 ? -9.689 2.399 9.111 1.00 84.12 103 HIS A N 1
ATOM 826 C CA . HIS A 1 103 ? -10.608 3.421 9.595 1.00 84.12 103 HIS A CA 1
ATOM 827 C C . HIS A 1 103 ? -11.568 3.891 8.494 1.00 84.12 103 HIS A C 1
ATOM 829 O O . HIS A 1 103 ? -12.784 3.906 8.686 1.00 84.12 103 HIS A O 1
ATOM 835 N N . ARG A 1 104 ? -11.029 4.206 7.305 1.00 84.88 104 ARG A N 1
ATOM 836 C CA . ARG A 1 104 ? -11.833 4.565 6.125 1.00 84.88 104 ARG A CA 1
ATOM 837 C C . ARG A 1 104 ? -12.771 3.422 5.719 1.00 84.88 104 ARG A C 1
ATOM 839 O O . ARG A 1 104 ? -13.934 3.675 5.427 1.00 84.88 104 ARG A O 1
ATOM 846 N N . ARG A 1 105 ? -12.290 2.174 5.716 1.00 82.00 105 ARG A N 1
ATOM 847 C CA . ARG A 1 105 ? -13.083 0.988 5.339 1.00 82.00 105 ARG A CA 1
ATOM 848 C C . ARG A 1 105 ? -14.206 0.674 6.324 1.00 82.00 105 ARG A C 1
ATOM 850 O O . ARG A 1 105 ? -15.266 0.242 5.894 1.00 82.00 105 ARG A O 1
ATOM 857 N N . MET A 1 106 ? -13.977 0.879 7.618 1.00 82.75 106 MET A N 1
ATOM 858 C CA . MET A 1 106 ? -14.976 0.651 8.666 1.00 82.75 106 MET A CA 1
ATOM 859 C C . MET A 1 106 ? -16.070 1.727 8.684 1.00 82.75 106 MET A C 1
ATOM 861 O O . MET A 1 106 ? -17.056 1.563 9.395 1.00 82.75 106 MET A O 1
ATOM 865 N N . GLY A 1 107 ? -15.915 2.820 7.925 1.00 82.31 107 GLY A N 1
ATOM 866 C CA . GLY A 1 107 ? -16.897 3.904 7.892 1.00 82.31 107 GLY A CA 1
ATOM 867 C C . GLY A 1 107 ? -17.045 4.614 9.239 1.00 82.31 107 GLY A C 1
ATOM 868 O O . GLY A 1 107 ? -18.120 5.119 9.554 1.00 82.31 107 GLY A O 1
ATOM 869 N N . ILE A 1 108 ? -15.984 4.622 10.053 1.00 82.00 108 ILE A N 1
ATOM 870 C CA . ILE A 1 108 ? -16.001 5.259 11.370 1.00 82.00 108 ILE A CA 1
ATOM 871 C C . ILE A 1 108 ? -16.157 6.770 11.179 1.00 82.00 108 ILE A C 1
ATOM 873 O O . ILE A 1 108 ? -15.385 7.404 10.463 1.00 82.00 108 ILE A O 1
ATOM 877 N N . GLN A 1 109 ? -17.176 7.338 11.823 1.00 82.94 109 GLN A N 1
ATOM 878 C CA . GLN A 1 109 ? -17.498 8.767 11.728 1.00 82.94 109 GLN A CA 1
ATOM 879 C C . GLN A 1 109 ? -16.575 9.652 12.577 1.00 82.94 109 GLN A C 1
ATOM 881 O O . GLN A 1 109 ? -16.477 10.856 12.352 1.00 82.94 109 GLN A O 1
ATOM 886 N N . ILE A 1 110 ? -15.903 9.061 13.566 1.00 84.69 110 ILE A N 1
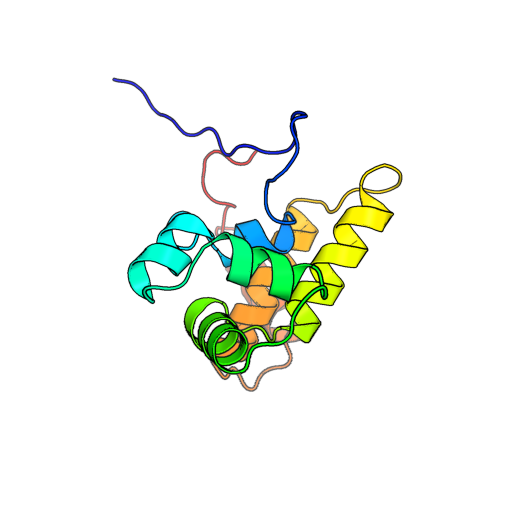ATOM 887 C CA . ILE A 1 110 ? -14.955 9.753 14.440 1.00 84.69 110 ILE A CA 1
ATOM 888 C C . ILE A 1 110 ? -13.717 10.144 13.608 1.00 84.69 110 ILE A C 1
ATOM 890 O O . ILE A 1 110 ? -13.299 9.371 12.751 1.00 84.69 110 ILE A O 1
ATOM 894 N N . PRO A 1 111 ? -13.096 11.318 13.826 1.00 86.94 111 PRO A N 1
ATOM 895 C CA . PRO A 1 111 ? -11.829 11.652 13.180 1.00 86.94 111 PRO A CA 1
ATOM 896 C C . PRO A 1 111 ? -10.743 10.615 13.489 1.00 86.94 111 PRO A C 1
ATOM 898 O O . PRO A 1 111 ? -10.626 10.171 14.632 1.00 86.94 111 PRO A O 1
ATOM 901 N N . PHE A 1 112 ? -9.911 10.284 12.493 1.00 82.06 112 PHE A N 1
ATOM 902 C CA . PHE A 1 112 ? -8.873 9.254 12.633 1.00 82.06 112 PHE A CA 1
ATOM 903 C C . PHE A 1 112 ? -7.965 9.491 13.842 1.00 82.06 112 PHE A C 1
ATOM 905 O O . PHE A 1 112 ? -7.663 8.536 14.535 1.00 82.06 112 PHE A O 1
ATOM 912 N N . GLU A 1 113 ? -7.568 10.734 14.121 1.00 82.38 113 GLU A N 1
ATOM 913 C CA . GLU A 1 113 ? -6.711 11.076 15.267 1.00 82.38 113 GLU A CA 1
ATOM 914 C C . GLU A 1 113 ? -7.352 10.657 16.592 1.00 82.38 113 GLU A C 1
ATOM 916 O O . GLU A 1 113 ? -6.765 9.886 17.345 1.00 82.38 113 GLU A O 1
ATOM 921 N N . LYS A 1 114 ? -8.608 11.060 16.818 1.00 81.94 114 LYS A N 1
ATOM 922 C CA . LYS A 1 114 ? -9.366 10.684 18.018 1.00 81.94 114 LYS A CA 1
ATOM 923 C C . LYS A 1 114 ? -9.597 9.179 18.089 1.00 81.94 114 LYS A C 1
ATOM 925 O O . LYS A 1 114 ? -9.453 8.584 19.150 1.00 81.94 114 LYS A O 1
ATOM 930 N N . TRP A 1 115 ? -9.933 8.545 16.965 1.00 83.88 115 TRP A N 1
ATOM 931 C CA . TRP A 1 115 ? -10.100 7.095 16.922 1.00 83.88 115 TRP A CA 1
ATOM 932 C C . TRP A 1 115 ? -8.785 6.354 17.189 1.00 83.88 115 TRP A C 1
ATOM 934 O O . TRP A 1 115 ? -8.792 5.351 17.889 1.00 83.88 115 TRP A O 1
ATOM 944 N N . TYR A 1 116 ? -7.663 6.840 16.666 1.00 79.75 116 TYR A N 1
ATOM 945 C CA . TYR A 1 116 ? -6.347 6.232 16.827 1.00 79.75 116 TYR A CA 1
ATOM 946 C C . TYR A 1 116 ? -5.812 6.420 18.249 1.00 79.75 116 TYR A C 1
ATOM 948 O O . TYR A 1 116 ? -5.224 5.496 18.804 1.00 79.75 116 TYR A O 1
ATOM 956 N N . GLU A 1 117 ? -6.078 7.560 18.886 1.00 79.38 117 GLU A N 1
ATOM 957 C CA . GLU A 1 117 ? -5.831 7.770 20.315 1.00 79.38 117 GLU A CA 1
ATOM 958 C C . GLU A 1 117 ? -6.690 6.838 21.174 1.00 79.38 117 GLU A C 1
ATOM 960 O O . GLU A 1 117 ? -6.168 6.140 22.039 1.00 79.38 117 GLU A O 1
ATOM 965 N N . MET A 1 118 ? -7.995 6.737 20.905 1.00 77.50 118 MET A N 1
ATOM 966 C CA . MET A 1 118 ? -8.877 5.790 21.600 1.00 77.50 118 MET A CA 1
ATOM 967 C C . MET A 1 118 ? -8.434 4.340 21.382 1.00 77.50 118 MET A C 1
ATOM 969 O O . MET A 1 118 ? -8.406 3.551 22.321 1.00 77.50 118 MET A O 1
ATOM 973 N N . PHE A 1 119 ? -8.052 3.987 20.153 1.00 72.25 119 PHE A N 1
ATOM 974 C CA . PHE A 1 119 ? -7.543 2.666 19.817 1.00 72.25 119 PHE A CA 1
ATOM 975 C C . PHE A 1 119 ? -6.256 2.396 20.585 1.00 72.25 119 PHE A C 1
ATOM 977 O O . PHE A 1 119 ? -6.208 1.422 21.315 1.00 72.25 119 PHE A O 1
ATOM 984 N N . SER A 1 120 ? -5.256 3.274 20.503 1.00 70.12 120 SER A N 1
ATOM 985 C CA . SER A 1 120 ? -3.962 3.097 21.171 1.00 70.12 120 SER A CA 1
ATOM 986 C C . SER A 1 120 ? -4.066 3.062 22.699 1.00 70.12 120 SER A C 1
ATOM 988 O O . SER A 1 120 ? -3.380 2.255 23.326 1.00 70.12 120 SER A O 1
ATOM 990 N N . THR A 1 121 ? -4.960 3.858 23.296 1.00 67.81 121 THR A N 1
ATOM 991 C CA . THR A 1 121 ? -5.225 3.874 24.747 1.00 67.81 121 THR A CA 1
ATOM 992 C C . THR A 1 121 ? -5.985 2.634 25.226 1.00 67.81 121 THR A C 1
ATOM 994 O O . THR A 1 121 ? -5.613 2.049 26.244 1.00 67.81 121 THR A O 1
ATOM 997 N N . LEU A 1 122 ? -6.991 2.162 24.479 1.00 59.56 122 LEU A N 1
ATOM 998 C CA . LEU A 1 122 ? -7.644 0.865 24.726 1.00 59.56 122 LEU A CA 1
ATOM 999 C C . LEU A 1 122 ? -6.689 -0.305 24.451 1.00 59.56 122 LEU A C 1
ATOM 1001 O O . LEU A 1 122 ? -6.803 -1.382 25.038 1.00 59.56 122 LEU A O 1
ATOM 1005 N N . SER A 1 123 ? -5.728 -0.092 23.556 1.00 54.19 123 SER A N 1
ATOM 1006 C CA . SER A 1 123 ? -4.831 -1.100 23.032 1.00 54.19 123 SER A CA 1
ATOM 1007 C C . SER A 1 123 ? -3.418 -1.049 23.603 1.00 54.19 123 SER A C 1
ATOM 1009 O O . SER A 1 123 ? -2.481 -1.507 22.945 1.00 54.19 123 SER A O 1
ATOM 1011 N N . SER A 1 124 ? -3.267 -0.712 24.883 1.00 49.19 124 SER A N 1
ATOM 1012 C CA . SER A 1 124 ? -2.124 -1.166 25.699 1.00 49.19 124 SER A CA 1
ATOM 1013 C C . SER A 1 124 ? -1.843 -2.682 25.528 1.00 49.19 124 SER A C 1
ATOM 1015 O O . SER A 1 124 ? -0.767 -3.175 25.872 1.00 49.19 124 SER A O 1
ATOM 1017 N N . GLN A 1 125 ? -2.801 -3.431 24.951 1.00 47.34 125 GLN A N 1
ATOM 1018 C CA . GLN A 1 125 ? -2.706 -4.820 24.503 1.00 47.34 125 GLN A CA 1
ATOM 1019 C C . GLN A 1 125 ? -2.719 -5.095 22.978 1.00 47.34 125 GLN A C 1
ATOM 1021 O O . GLN A 1 125 ? -2.452 -6.249 22.629 1.00 47.34 125 GLN A O 1
ATOM 1026 N N . ALA A 1 126 ? -2.951 -4.143 22.052 1.00 48.78 126 ALA A N 1
ATOM 1027 C CA . ALA A 1 126 ? -2.728 -4.406 20.614 1.00 48.78 126 ALA A CA 1
ATOM 1028 C C . ALA A 1 126 ? -1.227 -4.387 20.333 1.00 48.78 126 ALA A C 1
ATOM 1030 O O . ALA A 1 126 ? -0.652 -3.474 19.745 1.00 48.78 126 ALA A O 1
ATOM 1031 N N . LYS A 1 127 ? -0.564 -5.439 20.804 1.00 49.12 127 LYS A N 1
ATOM 1032 C CA . LYS A 1 127 ? 0.794 -5.760 20.410 1.00 49.12 127 LYS A CA 1
ATOM 1033 C C . LYS A 1 127 ? 0.784 -5.917 18.894 1.00 49.12 127 LYS A C 1
ATOM 1035 O O . LYS A 1 127 ? -0.025 -6.682 18.365 1.00 49.12 127 LYS A O 1
ATOM 1040 N N . MET A 1 128 ? 1.718 -5.240 18.223 1.00 47.88 128 MET A N 1
ATOM 1041 C CA . MET A 1 128 ? 2.121 -5.603 16.863 1.00 47.88 128 MET A CA 1
ATOM 1042 C C . MET A 1 128 ? 2.196 -7.139 16.765 1.00 47.88 128 MET A C 1
ATOM 1044 O O . MET A 1 128 ? 2.657 -7.767 17.731 1.00 47.88 128 MET A O 1
ATOM 1048 N N . PRO A 1 129 ? 1.738 -7.754 15.657 1.00 44.28 129 PRO A N 1
ATOM 1049 C CA . PRO A 1 129 ? 1.707 -9.206 15.512 1.00 44.28 129 PRO A CA 1
ATOM 1050 C C . PRO A 1 129 ? 3.014 -9.842 16.006 1.00 44.28 129 PRO A C 1
ATOM 1052 O O . PRO A 1 129 ? 4.110 -9.395 15.649 1.00 44.28 129 PRO A O 1
ATOM 1055 N N . ARG A 1 130 ? 2.918 -10.844 16.893 1.00 41.44 130 ARG A N 1
ATOM 1056 C CA . ARG A 1 130 ? 4.103 -11.456 17.521 1.00 41.44 130 ARG A CA 1
ATOM 1057 C C . ARG A 1 130 ? 5.047 -11.975 16.427 1.00 41.44 130 ARG A C 1
ATOM 1059 O O . ARG A 1 130 ? 4.625 -12.746 15.574 1.00 41.44 130 ARG A O 1
ATOM 1066 N N . GLY A 1 131 ? 6.314 -11.552 16.468 1.00 46.56 131 GLY A N 1
ATOM 1067 C CA . GLY A 1 131 ? 7.323 -11.858 15.440 1.00 46.56 131 GLY A CA 1
ATOM 1068 C C . GLY A 1 131 ? 7.862 -10.644 14.673 1.00 46.56 131 GLY A C 1
ATOM 1069 O O . GLY A 1 131 ? 8.733 -10.808 13.827 1.00 46.56 131 GLY A O 1
ATOM 1070 N N . TRP A 1 132 ? 7.372 -9.439 14.982 1.00 46.78 132 TRP A N 1
ATOM 1071 C CA . TRP A 1 132 ? 7.769 -8.180 14.338 1.00 46.78 132 TRP A CA 1
ATOM 1072 C C . TRP A 1 132 ? 8.424 -7.171 15.300 1.00 46.78 132 TRP A C 1
ATOM 1074 O O . TRP A 1 132 ? 8.378 -5.965 15.046 1.00 46.78 132 TRP A O 1
ATOM 1084 N N . ARG A 1 133 ? 9.032 -7.669 16.388 1.00 36.62 133 ARG A N 1
ATOM 1085 C CA . ARG A 1 133 ? 10.008 -6.902 17.181 1.00 36.62 133 ARG A CA 1
ATOM 1086 C C . ARG A 1 133 ? 11.349 -6.809 16.459 1.00 36.62 133 ARG A C 1
ATOM 1088 O O . ARG A 1 133 ? 11.580 -7.626 15.537 1.00 36.62 133 ARG A O 1
#

Foldseek 3Di:
DDDPPDDPDDDDDPDDAQLLVDVLCPPQRGLVNLCVVLVHDSVVLVCLLCVVDDDPSSQVSCCVRRVDGSVRSVVSVVCQVVCVPPPHDDPVNSVLSSQVSVCVVVVDPDPSVVVVVVCVVVPPPPPDPPSPD

pLDDT: mean 73.3, std 17.82, range [27.86, 91.44]